Protein AF-A0A953XEL1-F1 (afdb_monomer_lite)

Sequence (58 aa):
MDTACEILLSSRRIAVLGMSPKPQRTSHAIAMYMRDAGYEIIPVNPGHETIEGLDCYR

Radius of gyration: 12.15 Å; chains: 1; bounding box: 36×18×25 Å

Secondary structure (DSSP, 8-state):
---HHHHHHH--EEEEET--S-TTSHHHHHHHHHHHTT-EEEEE-TT-SEETTEE-B-

pLDDT: mean 96.44, std 3.89, range [72.0, 98.44]

Foldseek 3Di:
DDDPVRCVVPAQEDEQEPQDLDPPDPSVVVQVVSVVVRGHYAYEDPVDQDHPNHGYHD

Structure (mmCIF, N/CA/C/O backbone):
data_AF-A0A953XEL1-F1
#
_entry.id   AF-A0A953XEL1-F1
#
loop_
_atom_site.group_PDB
_atom_site.id
_atom_site.type_symbol
_atom_site.label_atom_id
_atom_site.label_alt_id
_atom_site.label_comp_id
_atom_site.label_asym_id
_atom_site.label_entity_id
_atom_site.label_seq_id
_atom_site.pdbx_PDB_ins_code
_atom_site.Cartn_x
_atom_site.Cartn_y
_atom_site.Cartn_z
_atom_site.occupancy
_atom_site.B_iso_or_equiv
_atom_site.auth_seq_id
_atom_site.auth_comp_id
_atom_site.auth_asym_id
_atom_site.auth_atom_id
_atom_site.pdbx_PDB_model_num
ATOM 1 N N . MET A 1 1 ? 24.058 -2.944 -2.530 1.00 72.00 1 MET A N 1
ATOM 2 C CA . MET A 1 1 ? 23.031 -2.141 -1.843 1.00 72.00 1 MET A CA 1
ATOM 3 C C . MET A 1 1 ? 22.259 -1.481 -2.957 1.00 72.00 1 MET A C 1
ATOM 5 O O . MET A 1 1 ? 22.902 -0.811 -3.758 1.00 72.00 1 MET A O 1
ATOM 9 N N . ASP A 1 2 ? 20.968 -1.765 -3.071 1.00 82.94 2 ASP A N 1
ATOM 10 C CA . ASP A 1 2 ? 20.173 -1.264 -4.191 1.00 82.94 2 ASP A CA 1
ATOM 11 C C . ASP A 1 2 ? 20.040 0.256 -4.088 1.00 82.94 2 ASP A C 1
ATOM 13 O O . ASP A 1 2 ? 19.945 0.826 -2.994 1.00 82.94 2 ASP A O 1
ATOM 17 N N . THR A 1 3 ? 20.075 0.925 -5.230 1.00 95.38 3 THR A N 1
ATOM 18 C CA . THR A 1 3 ? 19.847 2.367 -5.302 1.00 95.38 3 THR A CA 1
ATOM 19 C C . THR A 1 3 ? 18.387 2.690 -4.981 1.00 95.38 3 THR A C 1
ATOM 21 O O . THR A 1 3 ? 17.491 1.861 -5.140 1.00 95.38 3 THR A O 1
ATOM 24 N N . ALA A 1 4 ? 18.109 3.935 -4.582 1.00 93.88 4 ALA A N 1
ATOM 25 C CA . ALA A 1 4 ? 16.732 4.374 -4.347 1.00 93.88 4 ALA A CA 1
ATOM 26 C C . ALA A 1 4 ? 15.828 4.143 -5.576 1.00 93.88 4 ALA A C 1
ATOM 28 O O . ALA A 1 4 ? 14.682 3.723 -5.431 1.00 93.88 4 ALA A O 1
ATOM 29 N N . CYS A 1 5 ? 16.351 4.357 -6.788 1.00 96.00 5 CYS A N 1
ATOM 30 C CA . CYS A 1 5 ? 15.616 4.105 -8.026 1.00 96.00 5 CYS A CA 1
ATOM 31 C C . CYS A 1 5 ? 15.286 2.619 -8.218 1.00 96.00 5 CYS A C 1
ATOM 33 O O . CYS A 1 5 ? 14.150 2.293 -8.551 1.00 96.00 5 CYS A O 1
ATOM 35 N N . GLU A 1 6 ? 16.244 1.718 -7.986 1.00 97.00 6 GLU A N 1
ATOM 36 C CA . GLU A 1 6 ? 16.024 0.269 -8.108 1.00 97.00 6 GLU A CA 1
ATOM 37 C C . GLU A 1 6 ? 14.958 -0.226 -7.125 1.00 97.00 6 GLU A C 1
ATOM 39 O O . GLU A 1 6 ? 14.089 -1.015 -7.505 1.00 97.00 6 GLU A O 1
ATOM 44 N N . ILE A 1 7 ? 14.955 0.295 -5.894 1.00 95.12 7 ILE A N 1
ATOM 45 C CA . ILE A 1 7 ? 13.932 -0.028 -4.891 1.00 95.12 7 ILE A CA 1
ATOM 46 C C . ILE A 1 7 ? 12.547 0.414 -5.374 1.00 95.12 7 ILE A C 1
ATOM 48 O O . ILE A 1 7 ? 11.602 -0.375 -5.335 1.00 95.12 7 ILE A O 1
ATOM 52 N N . LEU A 1 8 ? 12.413 1.650 -5.862 1.00 94.19 8 LEU A N 1
ATOM 53 C CA . LEU A 1 8 ? 11.127 2.176 -6.330 1.00 94.19 8 LEU A CA 1
ATOM 54 C C . LEU A 1 8 ? 10.592 1.420 -7.554 1.00 94.19 8 LEU A C 1
ATOM 56 O O . LEU A 1 8 ? 9.389 1.192 -7.645 1.00 94.19 8 LEU A O 1
ATOM 60 N N . LEU A 1 9 ? 11.469 1.014 -8.475 1.00 94.56 9 LEU A N 1
ATOM 61 C CA . LEU A 1 9 ? 11.074 0.322 -9.707 1.00 94.56 9 LEU A CA 1
ATOM 62 C C . LEU A 1 9 ? 10.718 -1.156 -9.490 1.00 94.56 9 LEU A C 1
ATOM 64 O O . LEU A 1 9 ? 9.937 -1.714 -10.260 1.00 94.56 9 LEU A O 1
ATOM 68 N N . SER A 1 10 ? 11.289 -1.798 -8.470 1.00 95.38 10 SER A N 1
ATOM 69 C CA . SER A 1 10 ? 11.075 -3.226 -8.191 1.00 95.38 10 SER A CA 1
ATOM 70 C C . SER A 1 10 ? 9.997 -3.495 -7.135 1.00 95.38 10 SER A C 1
ATOM 72 O O . SER A 1 10 ? 9.408 -4.580 -7.123 1.00 95.38 10 SER A O 1
ATOM 74 N N . SER A 1 11 ? 9.698 -2.523 -6.268 1.00 96.50 11 SER A N 1
ATOM 75 C CA . SER A 1 11 ? 8.735 -2.686 -5.175 1.00 96.50 11 SER A CA 1
ATOM 76 C C . SER A 1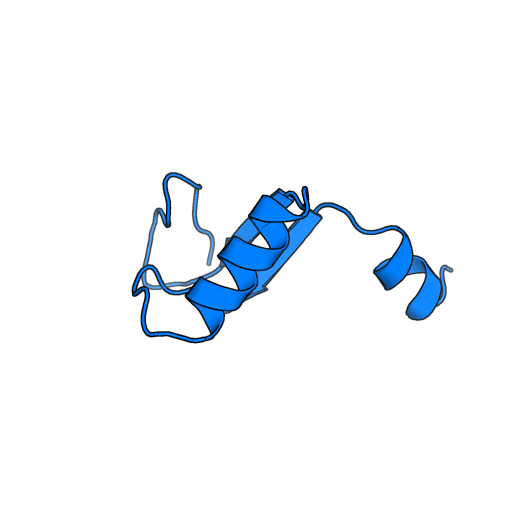 11 ? 7.311 -2.895 -5.683 1.00 96.50 11 SER A C 1
ATOM 78 O O . SER A 1 11 ? 6.770 -2.083 -6.426 1.00 96.50 11 SER A O 1
ATOM 80 N N . ARG A 1 12 ? 6.665 -3.970 -5.223 1.00 97.25 12 ARG A N 1
ATOM 81 C CA . ARG A 1 12 ? 5.248 -4.266 -5.508 1.00 97.25 12 ARG A CA 1
ATOM 82 C C . ARG A 1 12 ? 4.330 -4.098 -4.306 1.00 97.25 12 ARG A C 1
ATOM 84 O O . ARG A 1 12 ? 3.127 -3.958 -4.487 1.00 97.25 12 ARG A O 1
ATOM 91 N N . ARG A 1 13 ? 4.903 -4.087 -3.103 1.00 97.56 13 ARG A N 1
ATOM 92 C CA . ARG A 1 13 ? 4.192 -4.019 -1.829 1.00 97.56 13 ARG A CA 1
ATOM 93 C C . ARG A 1 13 ? 4.514 -2.702 -1.140 1.00 97.56 13 ARG A C 1
ATOM 95 O O . ARG A 1 13 ? 5.680 -2.434 -0.859 1.00 97.56 13 ARG A O 1
ATOM 102 N N . ILE A 1 14 ? 3.505 -1.863 -0.933 1.00 97.50 14 ILE A N 1
ATOM 103 C CA . ILE A 1 14 ? 3.688 -0.455 -0.571 1.00 97.50 14 ILE A CA 1
ATOM 104 C C . ILE A 1 14 ? 2.831 -0.122 0.646 1.00 97.50 14 ILE A C 1
ATOM 106 O O . ILE A 1 14 ? 1.609 -0.263 0.628 1.00 97.50 14 ILE A O 1
ATOM 110 N N . ALA A 1 15 ? 3.486 0.356 1.703 1.00 97.56 15 ALA A N 1
ATOM 111 C CA . ALA A 1 15 ? 2.811 0.878 2.880 1.00 97.56 15 ALA A CA 1
ATOM 112 C C . ALA A 1 15 ? 2.378 2.330 2.653 1.00 97.56 15 ALA A C 1
ATOM 114 O O . ALA A 1 15 ? 3.198 3.186 2.318 1.00 97.56 15 ALA A O 1
ATOM 115 N N . VAL A 1 16 ? 1.094 2.620 2.863 1.00 97.50 16 VAL A N 1
ATOM 116 C CA . VAL A 1 16 ? 0.532 3.967 2.708 1.00 97.50 16 VAL A CA 1
ATOM 117 C C . VAL A 1 16 ? 0.262 4.551 4.089 1.00 97.50 16 VAL A C 1
ATOM 119 O O . VAL A 1 16 ? -0.769 4.293 4.717 1.00 97.50 16 VAL A O 1
ATOM 122 N N . LEU A 1 17 ? 1.209 5.358 4.564 1.00 97.69 17 LEU A N 1
ATOM 123 C CA . LEU A 1 17 ? 1.100 6.060 5.839 1.00 97.69 17 LEU A CA 1
ATOM 124 C C . LEU A 1 17 ? 0.013 7.136 5.762 1.00 97.69 17 LEU A C 1
ATOM 126 O O . LEU A 1 17 ? -0.004 7.974 4.861 1.00 97.69 17 LEU A O 1
ATOM 130 N N . GLY A 1 18 ? -0.907 7.116 6.722 1.00 97.12 18 GLY A N 1
ATOM 131 C CA . GLY A 1 18 ? -2.056 8.017 6.752 1.00 97.12 18 GLY A CA 1
ATOM 132 C C . GLY A 1 18 ? -3.122 7.689 5.701 1.00 97.12 18 GLY A C 1
ATOM 133 O O . GLY A 1 18 ? -3.920 8.568 5.345 1.00 97.12 18 GLY A O 1
ATOM 134 N N . MET A 1 19 ? -3.160 6.450 5.192 1.00 97.94 19 MET A N 1
ATOM 135 C CA . MET A 1 19 ? -4.264 5.997 4.343 1.00 97.94 19 MET A CA 1
ATOM 136 C C . MET A 1 19 ? -5.588 6.225 5.072 1.00 97.94 19 MET A C 1
ATOM 138 O O . MET A 1 19 ? -5.735 5.895 6.247 1.00 97.94 19 MET A O 1
ATOM 142 N N . SER A 1 20 ? -6.541 6.860 4.396 1.00 97.62 20 SER A N 1
ATOM 143 C CA . SER A 1 20 ? -7.849 7.170 4.965 1.00 97.62 20 SER A CA 1
ATOM 144 C C . SER A 1 20 ? -8.917 6.292 4.313 1.00 97.62 20 SER A C 1
ATOM 146 O O . SER A 1 20 ? -8.844 6.069 3.107 1.00 97.62 20 SER A O 1
ATOM 148 N N . PRO A 1 21 ? -9.957 5.860 5.045 1.00 97.00 21 PRO A N 1
ATOM 149 C CA . PRO A 1 21 ? -11.119 5.208 4.435 1.00 97.00 21 PRO A CA 1
ATOM 150 C C . PRO A 1 21 ? -12.044 6.196 3.702 1.00 97.00 21 PRO A C 1
ATOM 152 O O . PRO A 1 21 ? -13.029 5.796 3.102 1.00 97.00 21 PRO A O 1
ATOM 155 N N . LYS A 1 22 ? -11.782 7.506 3.786 1.00 97.88 22 LYS A N 1
ATOM 156 C CA . LYS A 1 22 ? -12.654 8.549 3.235 1.00 97.88 22 LYS A CA 1
ATOM 157 C C . LYS A 1 22 ? -12.340 8.795 1.749 1.00 97.88 22 LYS A C 1
ATOM 159 O O . LYS A 1 22 ? -11.247 9.305 1.484 1.00 97.88 22 LYS A O 1
ATOM 164 N N . PRO A 1 23 ? -13.277 8.565 0.806 1.00 96.69 23 PRO A N 1
ATOM 165 C CA . PRO A 1 23 ? -13.016 8.684 -0.636 1.00 96.69 23 PRO A CA 1
ATOM 166 C C . PRO A 1 23 ? -12.517 10.058 -1.100 1.00 96.69 23 PRO A C 1
ATOM 168 O O . PRO A 1 23 ? -11.738 10.163 -2.040 1.00 96.69 23 PRO A O 1
ATOM 171 N N . GLN A 1 24 ? -12.915 11.128 -0.410 1.00 97.50 24 GLN A N 1
ATOM 172 C CA . GLN A 1 24 ? -12.499 12.501 -0.703 1.00 97.50 24 GLN A CA 1
ATOM 173 C C . GLN A 1 24 ? -11.066 12.836 -0.255 1.00 97.50 24 GLN A C 1
ATOM 175 O O . GLN A 1 24 ? -10.587 13.944 -0.499 1.00 97.50 24 GLN A O 1
ATOM 180 N N . ARG A 1 25 ? -10.387 11.944 0.478 1.00 97.75 25 ARG A N 1
ATOM 181 C CA . ARG A 1 25 ? -9.013 12.175 0.943 1.00 97.75 25 ARG A CA 1
ATOM 182 C C . ARG A 1 25 ? -8.038 11.682 -0.113 1.00 97.75 25 ARG A C 1
ATOM 184 O O . ARG A 1 25 ? -8.125 10.549 -0.566 1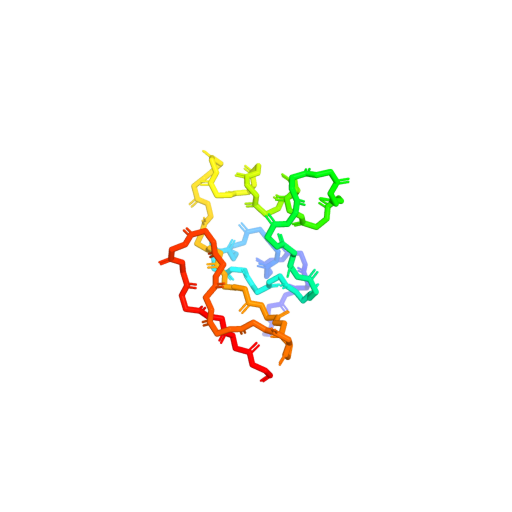.00 97.75 25 ARG A O 1
ATOM 191 N N . THR A 1 26 ? -7.039 12.498 -0.428 1.00 97.56 26 THR A N 1
ATOM 192 C CA . THR A 1 26 ? -6.022 12.163 -1.432 1.00 97.56 26 THR A CA 1
ATOM 193 C C . THR A 1 26 ? -5.313 10.839 -1.140 1.00 97.56 26 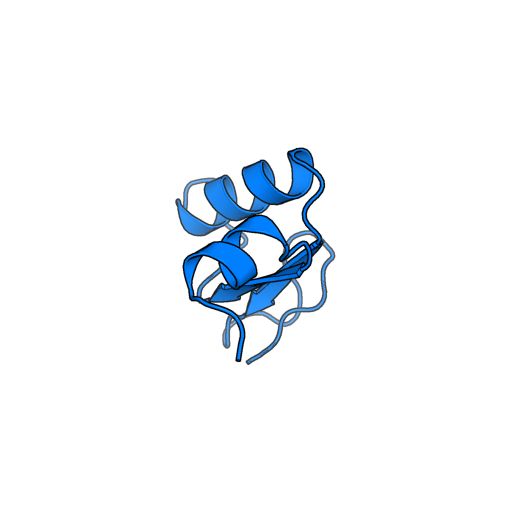THR A C 1
ATOM 195 O O . THR A 1 26 ? -5.059 10.073 -2.062 1.00 97.56 26 THR A O 1
ATOM 198 N N . SER A 1 27 ? -5.052 10.521 0.136 1.00 97.06 27 SER A N 1
ATOM 199 C CA . SER A 1 27 ? -4.423 9.248 0.515 1.00 97.06 27 SER A CA 1
ATOM 200 C C . SER A 1 27 ? -5.287 8.027 0.192 1.00 97.06 27 SER A C 1
ATOM 202 O O . SER A 1 27 ? -4.738 6.977 -0.119 1.00 97.06 27 SER A O 1
ATOM 204 N N . HIS A 1 28 ? -6.618 8.165 0.207 1.00 98.06 28 HIS A N 1
ATOM 205 C CA . HIS A 1 28 ? -7.527 7.123 -0.265 1.00 98.06 28 HIS A CA 1
ATOM 206 C C . HIS A 1 28 ? -7.408 6.959 -1.783 1.00 98.06 28 HIS A C 1
ATOM 208 O O . HIS A 1 28 ? -7.125 5.869 -2.267 1.00 98.06 28 HIS A O 1
ATOM 214 N N . ALA A 1 29 ? -7.551 8.056 -2.533 1.00 97.81 29 ALA A N 1
ATOM 215 C CA . ALA A 1 29 ? -7.518 8.023 -3.994 1.00 97.81 29 ALA A CA 1
ATOM 216 C C . ALA A 1 29 ? -6.196 7.454 -4.548 1.00 97.81 29 ALA A C 1
ATOM 218 O O . ALA A 1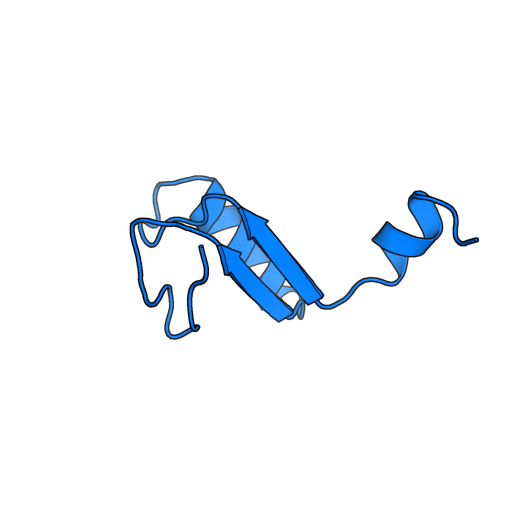 29 ? -6.219 6.629 -5.457 1.00 97.81 29 ALA A O 1
ATOM 219 N N . ILE A 1 30 ? -5.051 7.840 -3.970 1.00 97.12 30 ILE A N 1
ATOM 220 C CA . ILE A 1 30 ? -3.733 7.323 -4.375 1.00 97.12 30 ILE A CA 1
ATOM 221 C C . ILE A 1 30 ? -3.616 5.823 -4.084 1.00 97.12 30 ILE A C 1
ATOM 223 O O . ILE A 1 30 ? -3.193 5.071 -4.957 1.00 97.12 30 ILE A O 1
ATOM 227 N N . ALA A 1 31 ? -4.008 5.376 -2.887 1.00 97.81 31 ALA A N 1
ATOM 228 C CA . ALA A 1 31 ? -3.941 3.963 -2.520 1.00 97.81 31 ALA A CA 1
ATOM 229 C C . ALA A 1 31 ? -4.791 3.091 -3.455 1.00 97.81 31 ALA A C 1
ATOM 231 O O . ALA A 1 31 ? -4.334 2.044 -3.907 1.00 97.81 31 ALA A O 1
ATOM 232 N N . MET A 1 32 ? -5.994 3.554 -3.796 1.00 97.69 32 MET A N 1
ATOM 233 C CA . MET A 1 32 ? -6.892 2.859 -4.718 1.00 97.69 32 MET A CA 1
ATOM 234 C C . MET A 1 32 ? -6.321 2.799 -6.132 1.00 97.69 32 MET A C 1
ATOM 236 O O . MET A 1 32 ? -6.255 1.720 -6.708 1.00 97.69 32 MET A O 1
ATOM 240 N N . TYR A 1 33 ? -5.801 3.917 -6.645 1.00 97.81 33 TYR A N 1
ATOM 241 C CA . TYR A 1 33 ? -5.123 3.946 -7.942 1.00 97.81 33 TYR A CA 1
ATOM 242 C C . TYR A 1 33 ? -3.956 2.950 -8.009 1.00 97.81 33 TYR A C 1
ATOM 244 O O . TYR A 1 33 ? -3.809 2.215 -8.984 1.00 97.81 33 TYR A O 1
ATOM 252 N N . MET A 1 34 ? -3.129 2.894 -6.963 1.00 97.19 34 MET A N 1
ATOM 253 C CA . MET A 1 34 ? -2.006 1.959 -6.903 1.00 97.19 34 MET A CA 1
ATOM 254 C C . MET A 1 34 ? -2.487 0.505 -6.801 1.00 97.19 34 MET A C 1
ATOM 256 O O . MET A 1 34 ? -1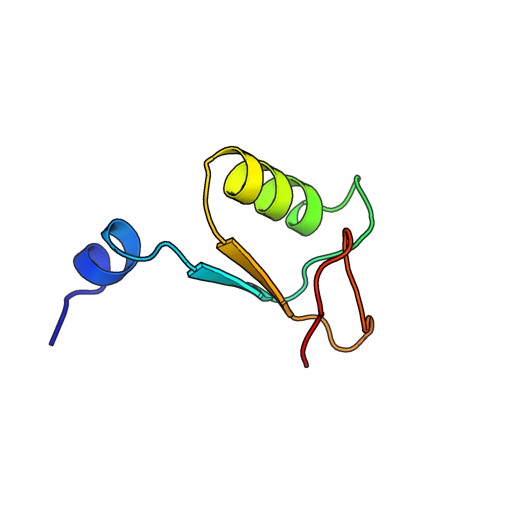.940 -0.367 -7.473 1.00 97.19 34 MET A O 1
ATOM 260 N N . ARG A 1 35 ? -3.541 0.233 -6.027 1.00 96.94 35 ARG A N 1
ATOM 261 C CA . ARG A 1 35 ? -4.151 -1.100 -5.958 1.00 96.94 35 ARG A CA 1
ATOM 262 C C . AR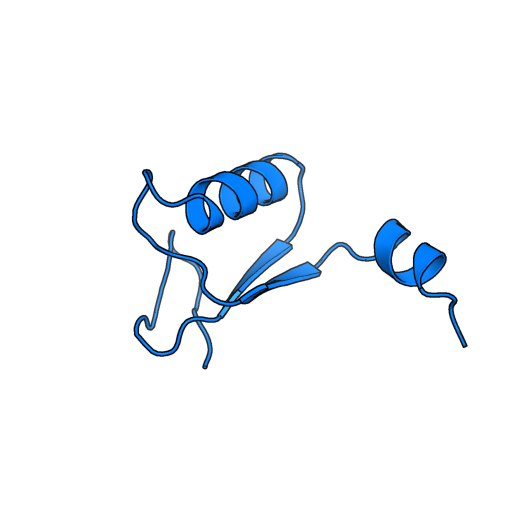G A 1 35 ? -4.685 -1.548 -7.321 1.00 96.94 35 ARG A C 1
ATOM 264 O O . ARG A 1 35 ? -4.404 -2.667 -7.742 1.00 96.94 35 ARG A O 1
ATOM 271 N N . ASP A 1 36 ? -5.382 -0.666 -8.032 1.00 97.62 36 ASP A N 1
ATOM 272 C CA . ASP A 1 36 ? -5.929 -0.937 -9.367 1.00 97.62 36 ASP A CA 1
ATOM 273 C C . ASP A 1 36 ? -4.817 -1.137 -10.412 1.00 97.62 36 ASP A C 1
ATOM 275 O O . ASP A 1 36 ? -4.969 -1.917 -11.351 1.00 97.62 36 ASP A O 1
ATOM 279 N N . ALA A 1 37 ? -3.656 -0.502 -10.215 1.00 97.38 37 ALA A N 1
ATOM 280 C CA . ALA A 1 37 ? -2.442 -0.738 -10.997 1.00 97.38 37 ALA A CA 1
ATOM 281 C C . ALA A 1 37 ? -1.696 -2.044 -10.626 1.00 97.38 37 ALA A C 1
ATOM 283 O O . ALA A 1 37 ? -0.643 -2.334 -11.199 1.00 97.38 37 ALA A O 1
ATOM 284 N N . GLY A 1 38 ? -2.223 -2.837 -9.686 1.00 97.31 38 GLY A N 1
ATOM 285 C CA . GLY A 1 38 ? -1.694 -4.149 -9.303 1.00 97.31 38 GLY A CA 1
ATOM 286 C C . GLY A 1 38 ? -0.641 -4.129 -8.193 1.00 97.31 38 GLY A C 1
ATOM 287 O O . GLY A 1 38 ? 0.071 -5.120 -8.022 1.00 97.31 38 GLY A O 1
ATOM 288 N N . TYR A 1 39 ? -0.509 -3.027 -7.450 1.00 98.19 39 TYR A N 1
ATOM 289 C CA . TYR A 1 39 ? 0.323 -2.994 -6.245 1.00 98.19 39 TYR A CA 1
ATOM 290 C C . TYR A 1 39 ? -0.422 -3.589 -5.045 1.00 98.19 39 TYR A C 1
ATOM 292 O O . TYR A 1 39 ? -1.629 -3.410 -4.879 1.00 98.19 39 TYR A O 1
ATOM 300 N N . GLU A 1 40 ? 0.318 -4.255 -4.163 1.00 98.06 40 GLU A N 1
ATOM 301 C CA . GLU A 1 40 ? -0.190 -4.695 -2.868 1.00 98.06 40 GLU A CA 1
ATOM 302 C C . GLU A 1 40 ? -0.081 -3.535 -1.870 1.00 98.06 40 GLU A C 1
ATOM 304 O O . GLU A 1 40 ? 1.015 -3.072 -1.547 1.00 98.06 40 GLU A O 1
ATOM 309 N N . ILE A 1 41 ? -1.223 -3.050 -1.388 1.00 98.19 41 ILE A N 1
ATOM 310 C CA . ILE A 1 41 ? -1.287 -1.904 -0.480 1.00 98.19 41 ILE A CA 1
ATOM 311 C C . ILE A 1 41 ? -1.380 -2.373 0.966 1.00 98.19 41 ILE A C 1
ATOM 313 O O . ILE A 1 41 ? -2.228 -3.194 1.302 1.00 98.19 41 ILE A O 1
ATOM 317 N N . ILE A 1 42 ? -0.541 -1.797 1.827 1.00 98.31 42 ILE A N 1
ATOM 318 C CA . ILE A 1 42 ? -0.605 -1.976 3.279 1.00 98.31 42 ILE A CA 1
ATOM 319 C C . ILE A 1 42 ? -1.044 -0.645 3.910 1.00 98.31 42 ILE A C 1
ATOM 321 O O . ILE A 1 42 ? -0.265 0.315 3.905 1.00 98.31 42 ILE A O 1
ATOM 325 N N . PRO A 1 43 ? -2.268 -0.535 4.451 1.00 98.38 43 PRO A N 1
ATOM 326 C CA . PRO A 1 43 ? -2.681 0.673 5.147 1.00 98.38 43 PRO A CA 1
ATOM 327 C C . PRO A 1 43 ? -1.939 0.818 6.479 1.00 98.38 43 PRO A C 1
ATOM 329 O O . PRO A 1 43 ? -1.847 -0.124 7.268 1.00 98.38 43 PRO A O 1
ATOM 332 N N . VAL A 1 44 ? -1.432 2.023 6.746 1.00 98.44 44 VAL A N 1
ATOM 333 C CA . VAL A 1 44 ? -0.849 2.379 8.046 1.00 98.44 44 VAL A CA 1
ATOM 334 C C . VAL A 1 44 ? -1.551 3.623 8.568 1.00 98.44 44 VAL A C 1
ATOM 336 O O . VAL A 1 44 ? -1.368 4.727 8.049 1.00 98.44 44 VAL A O 1
ATOM 339 N N . ASN A 1 45 ? -2.397 3.449 9.576 1.00 97.88 45 ASN A N 1
ATOM 340 C CA . ASN A 1 45 ? -3.151 4.524 10.200 1.00 97.88 45 ASN A CA 1
ATOM 341 C C . ASN A 1 45 ? -3.526 4.143 11.644 1.00 97.88 45 ASN A C 1
ATOM 343 O O . ASN A 1 45 ? -4.367 3.265 11.836 1.00 97.88 45 ASN A O 1
ATOM 347 N N . PRO A 1 46 ? -2.999 4.844 12.667 1.00 97.00 46 PRO A N 1
ATOM 348 C CA . PRO A 1 46 ? -3.281 4.538 14.072 1.00 97.00 46 PRO A CA 1
ATOM 349 C C . PRO A 1 46 ? -4.762 4.576 14.471 1.00 97.00 46 PRO A C 1
ATOM 351 O O . PRO A 1 46 ? -5.128 4.004 15.496 1.00 97.00 46 PRO A O 1
ATOM 354 N N . GLY A 1 47 ? -5.602 5.274 13.699 1.00 97.31 47 GLY A N 1
ATOM 355 C CA . GLY A 1 47 ? -7.027 5.449 13.981 1.00 97.31 47 GLY A CA 1
ATOM 356 C C . GLY A 1 47 ? -7.941 4.364 13.410 1.00 97.31 47 GLY A C 1
ATOM 357 O O . GLY A 1 47 ? -9.151 4.452 13.614 1.00 97.31 47 GLY A O 1
ATOM 358 N N . HIS A 1 48 ? -7.406 3.380 12.683 1.00 97.38 48 HIS A N 1
ATOM 359 C CA . HIS A 1 48 ? -8.203 2.351 12.015 1.00 97.38 48 HIS A CA 1
ATOM 360 C C . HIS A 1 48 ? -7.548 0.972 12.135 1.00 97.38 48 HIS A C 1
ATOM 362 O O . HIS A 1 48 ? -6.335 0.843 12.019 1.00 97.38 48 HIS A O 1
ATOM 368 N N . GLU A 1 49 ? -8.367 -0.060 12.337 1.00 97.69 49 GLU A N 1
ATOM 369 C CA . GLU A 1 49 ? -7.922 -1.464 12.337 1.00 97.69 49 GLU A CA 1
ATOM 370 C C . GLU A 1 49 ? -8.037 -2.100 10.950 1.00 97.69 49 GLU A C 1
ATOM 372 O O . GLU A 1 49 ? -7.253 -2.974 10.606 1.00 97.69 49 GLU A O 1
ATOM 377 N N . THR A 1 50 ? -8.972 -1.621 10.125 1.00 97.88 50 THR A N 1
ATOM 378 C CA . THR A 1 50 ? -9.137 -2.040 8.730 1.00 97.88 50 THR A CA 1
ATOM 379 C C . THR A 1 50 ? -9.493 -0.850 7.841 1.00 97.88 50 THR A C 1
ATOM 381 O O . THR A 1 50 ? -10.148 0.101 8.283 1.00 97.88 50 THR A O 1
ATOM 384 N N . ILE A 1 51 ? -9.049 -0.882 6.582 1.00 97.81 51 ILE A N 1
ATOM 385 C CA . ILE A 1 51 ? -9.393 0.108 5.549 1.00 97.81 51 ILE A CA 1
ATOM 386 C C . ILE A 1 51 ? -9.597 -0.629 4.222 1.00 97.81 51 ILE A C 1
ATOM 388 O O . ILE A 1 51 ? -8.725 -1.383 3.808 1.00 97.81 51 ILE A O 1
ATOM 392 N N . GLU A 1 52 ? -10.732 -0.415 3.545 1.00 95.75 52 GLU A N 1
ATOM 393 C CA . GLU A 1 52 ? -11.060 -1.080 2.265 1.00 95.75 52 GLU A CA 1
ATOM 394 C C . GLU A 1 52 ? -10.950 -2.619 2.309 1.00 95.75 52 GLU A C 1
ATOM 396 O O . GLU A 1 52 ? -10.572 -3.258 1.328 1.00 95.75 52 GLU A O 1
ATOM 401 N N . GLY A 1 53 ? -11.261 -3.216 3.467 1.00 95.75 53 GLY A N 1
ATOM 402 C CA . GLY A 1 53 ? -11.167 -4.662 3.701 1.00 95.75 53 GLY A CA 1
ATOM 403 C C . GLY A 1 53 ? -9.748 -5.192 3.941 1.00 95.75 53 GLY A C 1
ATOM 404 O O . GLY A 1 53 ? -9.580 -6.401 4.068 1.00 95.75 53 GLY A O 1
ATOM 405 N N . LEU A 1 54 ? -8.742 -4.315 4.011 1.00 96.94 54 LEU A N 1
ATOM 406 C CA . LEU A 1 54 ? -7.350 -4.655 4.311 1.00 96.94 54 LEU A CA 1
ATOM 407 C C . LEU A 1 54 ? -7.035 -4.399 5.789 1.00 96.94 54 LEU A C 1
ATOM 409 O O . LEU A 1 54 ? -7.488 -3.394 6.348 1.00 96.94 54 LEU A O 1
ATOM 413 N N . ASP A 1 55 ? -6.211 -5.261 6.387 1.00 98.00 55 ASP A N 1
ATOM 414 C CA . ASP A 1 55 ? -5.682 -5.073 7.741 1.00 98.00 55 ASP A CA 1
ATOM 415 C C . ASP A 1 55 ? -4.808 -3.814 7.804 1.00 98.00 55 ASP A C 1
ATOM 417 O O . ASP A 1 55 ? -3.895 -3.629 6.994 1.00 98.00 55 ASP A O 1
ATOM 421 N N . CYS A 1 56 ? -5.098 -2.938 8.766 1.00 98.31 56 CYS A N 1
ATOM 422 C CA . CYS A 1 56 ? -4.425 -1.658 8.958 1.00 98.31 56 CYS A CA 1
ATOM 423 C C . CYS A 1 56 ? -3.524 -1.688 10.193 1.00 98.31 56 CYS A C 1
ATOM 425 O O . CYS A 1 56 ? -3.913 -2.146 11.268 1.00 98.31 56 CYS A O 1
ATOM 427 N N . TYR A 1 57 ? -2.311 -1.163 10.031 1.00 97.69 57 TYR A N 1
ATOM 428 C CA . TYR A 1 57 ? -1.262 -1.205 11.048 1.00 97.69 57 TYR A CA 1
ATOM 429 C C . TYR A 1 57 ? -0.988 0.179 11.650 1.00 97.69 57 TYR A C 1
ATOM 431 O O . TYR A 1 57 ? -1.453 1.206 11.142 1.00 97.69 57 TYR A O 1
ATOM 439 N N . ARG A 1 58 ? -0.237 0.197 12.756 1.00 93.81 58 ARG A N 1
ATOM 440 C CA . ARG A 1 58 ? 0.169 1.406 13.485 1.00 93.81 58 ARG A CA 1
ATOM 441 C C . ARG A 1 58 ? 1.676 1.574 13.444 1.00 93.81 58 ARG A C 1
ATOM 443 O O . ARG A 1 58 ? 2.366 0.540 13.575 1.00 93.81 58 ARG A O 1
#